Protein AF-A0A133S6S3-F1 (afdb_monomer_lite)

Sequence (74 aa):
MKDWHYYRDPLRVYSPDFDILVSYFNQVYPIIDASDNTERDRFDVCFDNWIKKDYWTKIIQNIEVDLITLVKMH

Radius of gyration: 14.56 Å; chains: 1; bounding box: 29×28×43 Å

Organism: NCBI:txid39777

Foldseek 3Di:
DPCPPPPDPDDDDDPVCVVVLQVLQQVLPQAQAPPPRDTDGGDDPVDDGRHDPVSVVSSVVVVVVVVVVVVVVD

pLDDT: mean 85.03, std 13.56, range [44.06, 96.25]

Structure (mmCIF, N/CA/C/O backbone):
data_AF-A0A133S6S3-F1
#
_entry.id   AF-A0A133S6S3-F1
#
loop_
_atom_site.group_PDB
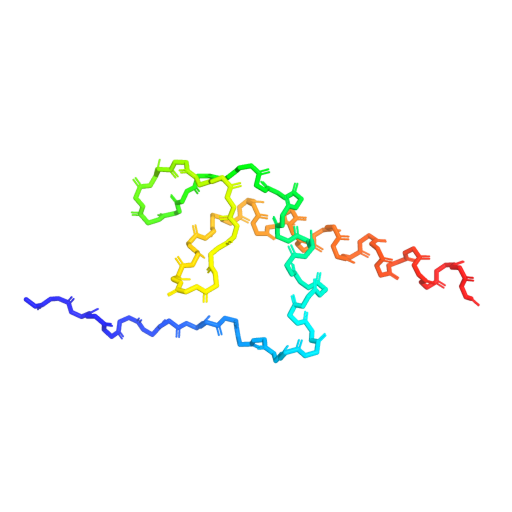_atom_site.id
_atom_site.type_symbol
_atom_site.label_atom_id
_atom_site.label_alt_id
_atom_site.label_comp_id
_atom_site.label_asym_id
_atom_site.label_entity_id
_atom_site.label_seq_id
_atom_site.pdbx_PDB_ins_code
_atom_site.Cartn_x
_atom_site.Cartn_y
_atom_site.Cartn_z
_atom_site.occupancy
_atom_site.B_iso_or_equiv
_atom_site.auth_seq_id
_atom_site.auth_comp_id
_atom_site.auth_asym_id
_atom_site.auth_atom_id
_atom_site.pdbx_PDB_model_num
ATOM 1 N N . MET A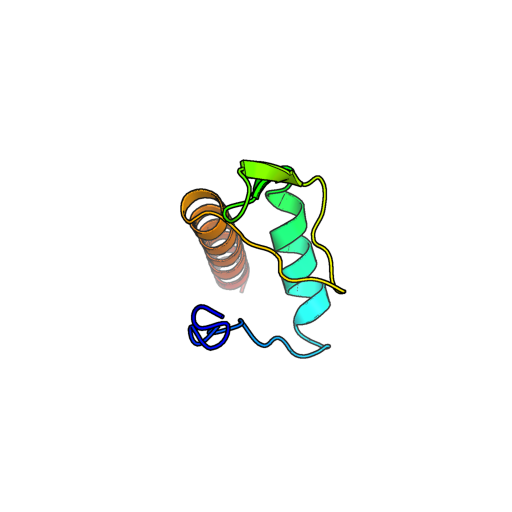 1 1 ? 11.278 -19.545 -19.600 1.00 44.06 1 MET A N 1
ATOM 2 C CA . MET A 1 1 ? 10.212 -19.787 -18.607 1.00 44.06 1 MET A CA 1
ATOM 3 C C . MET A 1 1 ? 10.881 -20.061 -17.273 1.00 44.06 1 MET A C 1
ATOM 5 O O . MET A 1 1 ? 11.440 -21.133 -17.108 1.00 44.06 1 MET A O 1
ATOM 9 N N . LYS A 1 2 ? 10.928 -19.068 -16.383 1.00 45.59 2 LYS A N 1
ATOM 10 C CA . LYS A 1 2 ? 11.315 -19.248 -14.980 1.00 45.59 2 LYS A CA 1
ATOM 11 C C . LYS A 1 2 ? 10.078 -18.908 -14.153 1.00 45.59 2 LYS A C 1
ATOM 13 O O . LYS A 1 2 ? 9.645 -17.763 -14.167 1.00 45.59 2 LYS A O 1
ATOM 18 N N . ASP A 1 3 ? 9.467 -19.948 -13.603 1.00 49.62 3 ASP A N 1
ATOM 19 C CA . ASP A 1 3 ? 8.610 -20.001 -12.415 1.00 49.62 3 ASP A CA 1
ATOM 20 C C . ASP A 1 3 ? 7.795 -18.743 -12.083 1.00 49.62 3 ASP A C 1
ATOM 22 O O . ASP A 1 3 ? 7.961 -18.112 -11.044 1.00 49.62 3 ASP A O 1
ATOM 26 N N . TRP A 1 4 ? 6.810 -18.440 -12.929 1.00 50.28 4 TRP A N 1
ATOM 27 C CA . TRP A 1 4 ? 5.712 -17.511 -12.619 1.00 50.28 4 TRP A CA 1
ATOM 28 C C . TRP A 1 4 ? 4.794 -18.008 -11.476 1.00 50.28 4 TRP A C 1
ATOM 30 O O . TRP A 1 4 ? 3.834 -17.337 -11.110 1.00 50.28 4 TRP A O 1
ATOM 40 N N . HIS A 1 5 ? 5.120 -19.177 -10.911 1.00 50.41 5 HIS A N 1
ATOM 41 C CA . HIS A 1 5 ? 4.492 -19.840 -9.771 1.00 50.41 5 HIS A CA 1
ATOM 42 C C . HIS A 1 5 ? 5.277 -19.671 -8.461 1.00 50.41 5 HIS A C 1
ATOM 44 O O . HIS A 1 5 ? 5.139 -20.496 -7.559 1.00 50.41 5 HIS A O 1
ATOM 50 N N . TYR A 1 6 ? 6.099 -18.627 -8.316 1.00 52.53 6 TYR A N 1
ATOM 51 C CA . TYR A 1 6 ? 6.415 -18.166 -6.964 1.00 52.53 6 TYR A CA 1
ATOM 52 C C . TYR A 1 6 ? 5.086 -17.781 -6.317 1.00 52.53 6 TYR A C 1
ATOM 54 O O . TYR A 1 6 ? 4.467 -16.801 -6.729 1.00 52.53 6 TYR A O 1
ATOM 62 N N . TYR A 1 7 ? 4.614 -18.632 -5.405 1.00 57.03 7 TYR A N 1
ATOM 63 C CA . TYR A 1 7 ? 3.379 -18.466 -4.655 1.00 57.03 7 TYR A CA 1
ATOM 64 C C . TYR A 1 7 ? 3.301 -17.024 -4.162 1.00 57.03 7 TYR A C 1
ATOM 66 O O . TYR A 1 7 ? 4.046 -16.608 -3.277 1.00 57.03 7 TYR A O 1
ATOM 74 N N . ARG A 1 8 ? 2.451 -16.231 -4.815 1.00 64.31 8 ARG A N 1
ATOM 75 C CA . ARG A 1 8 ? 2.032 -14.961 -4.252 1.00 64.31 8 ARG A CA 1
ATOM 76 C C . ARG A 1 8 ? 1.141 -15.353 -3.089 1.00 64.31 8 ARG A C 1
ATOM 78 O O . ARG A 1 8 ? 0.199 -16.114 -3.299 1.00 64.31 8 ARG A O 1
ATOM 85 N N . ASP A 1 9 ? 1.428 -14.819 -1.916 1.00 71.81 9 ASP A N 1
ATOM 86 C CA . ASP A 1 9 ? 0.488 -14.801 -0.802 1.00 71.81 9 ASP A CA 1
ATOM 87 C C . ASP A 1 9 ? -0.204 -13.431 -0.822 1.00 71.81 9 ASP A C 1
ATOM 89 O O . ASP A 1 9 ? 0.167 -12.542 -0.050 1.00 71.81 9 ASP A O 1
ATOM 93 N N . PRO A 1 10 ? -1.138 -13.180 -1.768 1.00 75.38 10 PRO A N 1
ATOM 94 C CA . PRO A 1 10 ? -1.827 -11.907 -1.819 1.00 75.38 10 PRO A CA 1
ATOM 95 C C . PRO A 1 10 ? -2.649 -11.738 -0.547 1.00 75.38 10 PRO A C 1
ATOM 97 O O . PRO A 1 10 ? -3.376 -12.644 -0.125 1.00 75.38 10 PRO A O 1
ATOM 100 N N . LEU A 1 11 ? -2.598 -10.539 0.024 1.00 76.88 11 LEU A N 1
ATOM 101 C CA . LEU A 1 11 ? -3.573 -10.149 1.024 1.00 76.88 11 LEU A CA 1
ATOM 102 C C . LEU A 1 11 ? -4.940 -10.054 0.339 1.00 76.88 11 LEU A C 1
ATOM 104 O O . LEU A 1 11 ? -5.197 -9.139 -0.442 1.00 76.88 11 LEU A O 1
ATOM 108 N N . ARG A 1 12 ? -5.817 -11.021 0.611 1.00 80.62 12 ARG A N 1
ATOM 109 C CA . ARG A 1 12 ? -7.189 -10.999 0.107 1.00 80.62 12 ARG A CA 1
ATOM 110 C C . ARG A 1 12 ? -8.059 -10.172 1.043 1.00 80.62 12 ARG A C 1
ATOM 112 O O . ARG A 1 12 ? -8.233 -10.531 2.203 1.00 80.62 12 ARG A O 1
ATOM 119 N N . VAL A 1 13 ? -8.638 -9.107 0.505 1.00 81.62 13 VAL A N 1
ATOM 120 C CA . VAL A 1 13 ? -9.531 -8.189 1.218 1.00 81.62 13 VAL A CA 1
ATOM 121 C C . VAL A 1 13 ? -10.908 -8.256 0.566 1.00 81.62 13 VAL A C 1
ATOM 123 O O . VAL A 1 13 ? -11.013 -8.252 -0.661 1.00 81.62 13 VAL A O 1
ATOM 126 N N . TYR A 1 14 ? -11.970 -8.349 1.365 1.00 82.69 14 TYR A N 1
ATOM 127 C CA . TYR A 1 14 ? -13.339 -8.301 0.853 1.00 82.69 14 TYR A CA 1
ATOM 128 C C . TYR A 1 14 ? -13.824 -6.855 0.733 1.00 82.69 14 TYR A C 1
ATOM 130 O O . TYR A 1 14 ? -13.351 -5.975 1.444 1.00 82.69 14 TYR A O 1
ATOM 138 N N . SER A 1 15 ? -14.807 -6.620 -0.143 1.00 83.25 15 SER A N 1
ATOM 139 C CA . SER A 1 15 ? -15.351 -5.278 -0.410 1.00 83.25 15 SER A CA 1
ATOM 140 C C . SER A 1 15 ? -15.680 -4.442 0.839 1.00 83.25 15 SER A C 1
ATOM 142 O O . SER A 1 15 ? -15.430 -3.245 0.775 1.00 83.25 15 SER A O 1
ATOM 144 N N . PRO A 1 16 ? -16.200 -5.000 1.956 1.00 85.75 16 PRO A N 1
ATOM 145 C CA . PRO A 1 16 ? -16.484 -4.200 3.151 1.00 85.75 16 PRO A CA 1
ATOM 146 C C . PRO A 1 16 ? -15.236 -3.592 3.802 1.00 85.75 16 PRO A C 1
ATOM 148 O O . PRO A 1 16 ? -15.271 -2.453 4.254 1.00 85.75 16 PRO A O 1
ATOM 151 N N . ASP A 1 17 ? -14.131 -4.338 3.826 1.00 87.62 17 ASP A N 1
ATOM 152 C CA . ASP A 1 17 ? -12.880 -3.911 4.465 1.00 87.62 17 ASP A CA 1
ATOM 153 C C . ASP A 1 17 ? -11.990 -3.117 3.499 1.00 87.62 17 ASP A C 1
ATOM 155 O O . ASP A 1 17 ? -11.034 -2.453 3.902 1.00 87.62 17 ASP A O 1
ATOM 159 N N . PHE A 1 18 ? -12.298 -3.194 2.204 1.00 87.75 18 PHE A N 1
ATOM 160 C CA . PHE A 1 18 ? -11.495 -2.620 1.139 1.00 87.75 18 PHE A CA 1
ATOM 161 C C . PHE A 1 18 ? -11.378 -1.097 1.249 1.00 87.75 18 PHE A C 1
ATOM 163 O O . PHE A 1 18 ? -10.260 -0.584 1.268 1.00 87.75 18 PHE A O 1
ATOM 170 N N . ASP A 1 19 ? -12.496 -0.384 1.396 1.00 87.50 19 ASP A N 1
ATOM 171 C CA . ASP A 1 19 ? -12.487 1.084 1.471 1.00 87.50 19 ASP A CA 1
ATOM 172 C C . ASP A 1 19 ? -11.702 1.592 2.691 1.00 87.50 19 ASP A C 1
ATOM 174 O O . ASP A 1 19 ? -10.990 2.598 2.616 1.00 87.50 19 ASP A O 1
ATOM 178 N N . ILE A 1 20 ? -11.767 0.853 3.803 1.00 90.00 20 ILE A N 1
ATOM 179 C CA . ILE A 1 20 ? -11.014 1.153 5.023 1.00 90.00 20 ILE A CA 1
ATOM 180 C C . ILE A 1 20 ? -9.516 0.987 4.757 1.00 90.00 20 ILE A C 1
ATOM 182 O O . ILE A 1 20 ? -8.738 1.907 5.011 1.00 90.00 20 ILE A O 1
ATOM 186 N N . LEU A 1 21 ? -9.091 -0.149 4.200 1.00 90.88 21 LEU A N 1
ATOM 187 C CA . LEU A 1 21 ? -7.673 -0.412 3.941 1.00 90.88 21 LEU A CA 1
ATOM 188 C C . LEU A 1 21 ? -7.079 0.511 2.871 1.00 90.88 21 LEU A C 1
ATOM 190 O O . LEU A 1 21 ? -5.949 0.972 3.034 1.00 90.88 21 LEU A O 1
ATOM 194 N N . VAL A 1 22 ? -7.837 0.852 1.825 1.00 91.06 22 VAL A N 1
ATOM 195 C CA . VAL A 1 22 ? -7.404 1.825 0.807 1.00 91.06 22 VAL A CA 1
ATOM 196 C C . VAL A 1 22 ? -7.080 3.177 1.429 1.00 91.06 22 VAL A C 1
ATOM 198 O O . VAL A 1 22 ? -6.109 3.815 1.020 1.00 91.06 22 VAL A O 1
ATOM 201 N N . SER A 1 23 ? -7.840 3.605 2.441 1.00 92.25 23 SER A N 1
ATOM 202 C CA . SER A 1 23 ? -7.558 4.862 3.136 1.00 92.25 23 SER A CA 1
ATOM 203 C C . SER A 1 23 ? -6.172 4.855 3.792 1.00 92.25 23 SER A C 1
ATOM 205 O O . SER A 1 23 ? -5.436 5.829 3.651 1.00 92.25 23 SER A O 1
ATOM 207 N N . TYR A 1 24 ? -5.763 3.735 4.401 1.00 94.12 24 TYR A N 1
ATOM 208 C CA . TYR A 1 24 ? -4.429 3.573 4.983 1.00 94.12 24 TYR A CA 1
ATOM 209 C C . TYR A 1 24 ? -3.338 3.459 3.925 1.00 94.12 24 TYR A C 1
ATOM 211 O O . TYR A 1 24 ? -2.271 4.052 4.080 1.00 94.12 24 TYR A O 1
ATOM 219 N N . PHE A 1 25 ? -3.591 2.737 2.830 1.00 93.00 25 PHE A N 1
ATOM 220 C CA . PHE A 1 25 ? -2.631 2.651 1.730 1.00 93.00 25 PHE A CA 1
ATOM 221 C C . PHE A 1 25 ? -2.325 4.040 1.172 1.00 93.00 25 PHE A C 1
ATOM 223 O O . PHE A 1 25 ? -1.161 4.416 1.070 1.00 93.00 25 PHE A O 1
ATOM 230 N N . ASN A 1 26 ? -3.354 4.846 0.909 1.00 92.12 26 ASN A N 1
ATOM 231 C CA . ASN A 1 26 ? -3.200 6.189 0.353 1.00 92.12 26 ASN A CA 1
ATOM 232 C C . ASN A 1 26 ? -2.418 7.157 1.257 1.00 92.12 26 ASN A C 1
ATOM 234 O O . ASN A 1 26 ? -1.873 8.131 0.748 1.00 92.12 26 ASN A O 1
ATOM 238 N N . GLN A 1 27 ? -2.309 6.899 2.565 1.00 93.31 27 GLN A N 1
ATOM 239 C CA . GLN A 1 27 ? -1.509 7.730 3.475 1.00 93.31 27 GLN A CA 1
ATOM 240 C C . GLN A 1 27 ? 0.002 7.563 3.285 1.00 93.31 27 GLN A C 1
ATOM 242 O O . GLN A 1 27 ? 0.761 8.455 3.664 1.00 93.31 27 GLN A O 1
ATOM 247 N N . VAL A 1 28 ? 0.453 6.418 2.761 1.00 94.31 28 VAL A N 1
ATOM 248 C CA . VAL A 1 28 ? 1.888 6.140 2.597 1.00 94.31 28 VAL A CA 1
ATOM 249 C C . VAL A 1 28 ? 2.396 6.383 1.181 1.00 94.31 28 VAL A C 1
ATOM 251 O O . VAL A 1 28 ? 3.611 6.423 0.998 1.00 94.31 28 VAL A O 1
ATOM 254 N N . TYR A 1 29 ? 1.500 6.553 0.203 1.00 93.88 29 TYR A N 1
ATOM 255 C CA . TYR A 1 29 ? 1.874 6.961 -1.149 1.00 93.88 29 TYR A CA 1
ATOM 256 C C . TYR A 1 29 ? 2.347 8.432 -1.174 1.00 93.88 29 TYR A C 1
ATOM 258 O O . TYR A 1 29 ? 1.828 9.256 -0.418 1.00 93.88 29 TYR A O 1
ATOM 266 N N . PRO A 1 30 ? 3.312 8.790 -2.043 1.00 94.94 30 PRO A N 1
ATOM 267 C CA . PRO A 1 30 ? 3.969 7.923 -3.022 1.00 94.94 30 PRO A CA 1
ATOM 268 C C . PRO A 1 30 ? 4.956 6.923 -2.394 1.00 94.94 30 PRO A C 1
ATOM 270 O O . PRO A 1 30 ? 5.583 7.197 -1.369 1.00 94.94 30 PRO A O 1
ATOM 273 N N . ILE A 1 31 ? 5.111 5.757 -3.032 1.00 94.50 31 ILE A N 1
ATOM 274 C CA . ILE A 1 31 ? 6.056 4.707 -2.613 1.00 94.50 31 ILE A CA 1
ATOM 275 C C . ILE A 1 31 ? 7.009 4.334 -3.745 1.00 94.50 31 ILE A C 1
ATOM 277 O O . ILE A 1 31 ? 6.703 4.536 -4.917 1.00 94.50 31 ILE A O 1
ATOM 281 N N . ILE A 1 32 ? 8.131 3.702 -3.397 1.00 94.56 32 ILE A N 1
ATOM 282 C CA . ILE A 1 32 ? 8.980 3.012 -4.372 1.00 94.56 32 ILE A CA 1
ATOM 283 C C . ILE A 1 32 ? 8.547 1.547 -4.479 1.00 94.56 32 ILE A C 1
ATOM 285 O O . ILE A 1 32 ? 8.659 0.797 -3.506 1.00 94.56 32 ILE A O 1
ATOM 289 N N . ASP A 1 33 ? 8.109 1.148 -5.669 1.00 90.81 33 ASP A N 1
ATOM 290 C CA . ASP A 1 33 ? 7.689 -0.208 -6.022 1.00 90.81 33 ASP A CA 1
ATOM 291 C C . ASP A 1 33 ? 8.832 -1.209 -5.783 1.00 90.81 33 ASP A C 1
ATOM 293 O O . ASP A 1 33 ? 9.987 -0.994 -6.171 1.00 90.81 33 ASP A O 1
ATOM 297 N N . ALA A 1 34 ? 8.539 -2.300 -5.078 1.00 88.75 34 ALA A N 1
ATOM 298 C CA . ALA A 1 34 ? 9.547 -3.288 -4.708 1.00 88.75 34 ALA A CA 1
ATOM 299 C C . ALA A 1 34 ? 10.020 -4.151 -5.890 1.00 88.75 34 ALA A C 1
ATOM 301 O O . ALA A 1 34 ? 11.098 -4.740 -5.803 1.00 88.75 34 ALA A O 1
ATOM 302 N N . SER A 1 35 ? 9.232 -4.244 -6.965 1.00 89.12 35 SER A N 1
ATOM 303 C CA . SER A 1 35 ? 9.521 -5.097 -8.120 1.00 89.12 35 SER A CA 1
ATOM 304 C C . SER A 1 35 ? 10.461 -4.435 -9.127 1.00 89.12 35 SER A C 1
ATOM 306 O O . SER A 1 35 ? 11.356 -5.099 -9.652 1.00 89.12 35 SER A O 1
ATOM 308 N N . ASP A 1 36 ? 10.293 -3.133 -9.369 1.00 92.12 36 ASP A N 1
ATOM 309 C CA . ASP A 1 36 ? 10.995 -2.410 -10.436 1.00 92.12 36 ASP A CA 1
ATOM 310 C C . ASP A 1 36 ? 11.683 -1.110 -9.975 1.00 92.12 36 ASP A C 1
ATOM 312 O O . ASP A 1 36 ? 12.372 -0.468 -10.768 1.00 92.12 36 ASP A O 1
ATOM 316 N N . ASN A 1 37 ? 11.580 -0.752 -8.688 1.00 90.94 37 ASN A N 1
ATOM 317 C CA . ASN A 1 37 ? 12.102 0.487 -8.097 1.00 90.94 37 ASN A CA 1
ATOM 318 C C . ASN A 1 37 ? 11.555 1.785 -8.710 1.00 90.94 37 ASN A C 1
ATOM 320 O O . ASN A 1 37 ? 12.166 2.843 -8.542 1.00 90.94 37 ASN A O 1
ATOM 324 N N . THR A 1 38 ? 10.413 1.735 -9.388 1.00 94.19 38 THR A N 1
ATOM 325 C CA . THR A 1 38 ? 9.742 2.943 -9.874 1.00 94.19 38 THR A CA 1
ATOM 326 C C . THR A 1 38 ? 8.888 3.577 -8.778 1.00 94.19 38 THR A C 1
ATOM 328 O O . THR A 1 38 ? 8.438 2.908 -7.849 1.00 94.19 38 THR A O 1
ATOM 331 N N . GLU A 1 39 ? 8.681 4.891 -8.854 1.00 95.19 39 GLU A N 1
ATOM 332 C CA . GLU A 1 39 ? 7.744 5.572 -7.963 1.00 9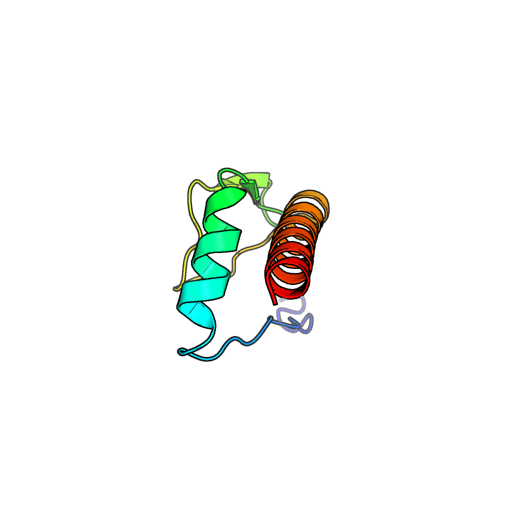5.19 39 GLU A CA 1
ATOM 333 C C . GLU A 1 39 ? 6.301 5.283 -8.399 1.00 95.19 39 GLU A C 1
ATOM 335 O O . GLU A 1 39 ? 5.973 5.302 -9.590 1.00 95.19 39 GLU A O 1
ATOM 340 N N . ARG A 1 40 ? 5.435 5.012 -7.425 1.00 94.56 40 ARG A N 1
ATOM 341 C CA . ARG A 1 40 ? 3.987 4.883 -7.598 1.00 94.56 40 ARG A CA 1
ATOM 342 C C . ARG A 1 40 ? 3.314 5.982 -6.797 1.00 94.56 40 ARG A C 1
ATOM 344 O O . ARG A 1 40 ? 3.699 6.229 -5.657 1.00 94.56 40 ARG A O 1
ATOM 351 N N . ASP A 1 41 ? 2.308 6.615 -7.387 1.00 94.56 41 ASP A N 1
ATOM 352 C CA . ASP A 1 41 ? 1.603 7.766 -6.816 1.00 94.56 41 ASP A CA 1
ATOM 353 C C . ASP A 1 41 ? 0.314 7.382 -6.072 1.00 94.56 41 ASP A C 1
ATOM 355 O O . ASP A 1 41 ? -0.217 8.183 -5.306 1.00 94.56 41 ASP A O 1
ATOM 359 N N . ARG A 1 42 ? -0.193 6.164 -6.291 1.00 91.88 42 ARG A N 1
ATOM 360 C CA . ARG A 1 42 ? -1.468 5.686 -5.752 1.00 91.88 42 ARG A CA 1
ATOM 361 C C . ARG A 1 42 ? -1.507 4.164 -5.649 1.00 91.88 42 ARG A C 1
ATOM 363 O O . ARG A 1 42 ? -0.780 3.470 -6.358 1.00 91.88 42 ARG A O 1
ATOM 370 N N . PHE A 1 43 ? -2.436 3.663 -4.839 1.00 91.50 43 PHE A N 1
ATOM 371 C CA . PHE A 1 43 ? -2.823 2.255 -4.847 1.00 91.50 43 PHE A CA 1
ATOM 372 C C . PHE A 1 43 ? -3.645 1.923 -6.102 1.00 91.50 43 PHE A C 1
ATOM 374 O O . PHE A 1 43 ? -4.586 2.649 -6.433 1.00 91.50 43 PHE A O 1
ATOM 381 N N . ASP A 1 44 ? -3.323 0.821 -6.777 1.00 88.81 44 ASP A N 1
ATOM 382 C CA . ASP A 1 44 ? -4.018 0.376 -7.987 1.00 88.81 44 ASP A CA 1
ATOM 383 C C . ASP A 1 44 ? -4.814 -0.913 -7.745 1.00 88.81 44 ASP A C 1
ATOM 385 O O . ASP A 1 44 ? -4.263 -1.969 -7.461 1.00 88.81 44 ASP A O 1
ATOM 389 N N . VAL A 1 45 ? -6.134 -0.847 -7.881 1.00 84.25 45 VAL A N 1
ATOM 390 C CA . VAL A 1 45 ? -7.033 -1.987 -7.627 1.00 84.25 45 VAL A CA 1
ATOM 391 C C . VAL A 1 45 ? -7.011 -3.049 -8.723 1.00 84.25 45 VAL A C 1
ATOM 393 O O . VAL A 1 45 ? -7.467 -4.171 -8.506 1.00 84.25 45 VAL A O 1
ATOM 396 N N . CYS A 1 46 ? -6.516 -2.694 -9.907 1.00 85.25 46 CYS A N 1
ATOM 397 C CA . CYS A 1 46 ? -6.499 -3.545 -11.087 1.00 85.25 46 CYS A CA 1
ATOM 398 C C . CYS A 1 46 ? -5.176 -4.310 -11.244 1.00 85.25 46 CYS A C 1
ATOM 400 O O . CYS A 1 46 ? -5.089 -5.176 -12.117 1.00 85.25 46 CYS A O 1
ATOM 402 N N . PHE A 1 47 ? -4.159 -4.013 -10.426 1.00 83.94 47 PHE A N 1
ATOM 403 C CA . PHE A 1 47 ? -2.810 -4.570 -10.552 1.00 83.94 47 PHE A CA 1
ATOM 404 C C . PHE A 1 47 ? -2.192 -4.962 -9.200 1.00 83.94 47 PHE A C 1
ATOM 406 O O . PHE A 1 47 ? -2.653 -4.566 -8.131 1.00 83.94 47 PHE A O 1
ATOM 413 N N . ASP A 1 48 ? -1.125 -5.769 -9.242 1.00 85.81 48 ASP A N 1
ATOM 414 C CA . ASP A 1 48 ? -0.344 -6.081 -8.043 1.00 85.81 48 ASP A CA 1
ATOM 415 C C . ASP A 1 48 ? 0.373 -4.817 -7.542 1.00 85.81 48 ASP A C 1
ATOM 417 O O . ASP A 1 48 ? 1.095 -4.164 -8.295 1.00 85.81 48 ASP A O 1
ATOM 421 N N . ASN A 1 49 ? 0.231 -4.507 -6.253 1.00 88.31 49 ASN A N 1
ATOM 422 C CA . ASN A 1 49 ? 0.925 -3.389 -5.614 1.00 88.31 49 ASN A CA 1
ATOM 423 C C . ASN A 1 49 ? 2.119 -3.940 -4.828 1.00 88.31 49 ASN A C 1
ATOM 425 O O . ASN A 1 49 ? 1.962 -4.452 -3.717 1.00 88.31 49 ASN A O 1
ATOM 429 N N . TRP A 1 50 ? 3.319 -3.867 -5.401 1.00 88.69 50 TRP A N 1
ATOM 430 C CA . TRP A 1 50 ? 4.535 -4.368 -4.760 1.00 88.69 50 TRP A CA 1
ATOM 431 C C . TRP A 1 50 ? 5.074 -3.347 -3.755 1.00 88.69 50 TRP A C 1
ATOM 433 O O . TRP A 1 50 ? 5.821 -2.433 -4.098 1.00 88.69 50 TRP A O 1
ATOM 443 N N . ILE A 1 51 ? 4.702 -3.509 -2.488 1.00 89.50 51 ILE A N 1
ATOM 444 C CA . ILE A 1 51 ? 5.060 -2.583 -1.407 1.00 89.50 51 ILE A CA 1
ATOM 445 C C . ILE A 1 51 ? 6.356 -3.047 -0.725 1.00 89.50 51 ILE A C 1
ATOM 447 O O . ILE A 1 51 ? 6.462 -4.195 -0.289 1.00 89.50 51 ILE A O 1
ATOM 451 N N . LYS A 1 52 ? 7.354 -2.161 -0.589 1.00 90.88 52 LYS A N 1
ATOM 452 C CA . LYS A 1 52 ? 8.564 -2.475 0.196 1.00 90.88 52 LYS A CA 1
ATOM 453 C C . LYS A 1 52 ? 8.238 -2.598 1.687 1.00 90.88 52 LYS A C 1
ATOM 455 O O . LYS A 1 52 ? 7.313 -1.978 2.209 1.00 90.88 52 LYS A O 1
ATOM 460 N N . LYS A 1 53 ? 9.043 -3.396 2.393 1.00 91.75 53 LYS A N 1
ATOM 461 C CA . LYS A 1 53 ? 8.830 -3.744 3.808 1.00 91.75 53 LYS A CA 1
ATOM 462 C C . LYS A 1 53 ? 8.685 -2.526 4.727 1.00 91.75 53 LYS A C 1
ATOM 464 O O . LYS A 1 53 ? 7.921 -2.575 5.686 1.00 91.75 53 LYS A O 1
ATOM 469 N N . ASP A 1 54 ? 9.420 -1.454 4.469 1.00 94.62 54 ASP A N 1
ATOM 470 C CA . ASP A 1 54 ? 9.387 -0.224 5.257 1.00 94.62 54 ASP A CA 1
ATOM 471 C C . ASP A 1 54 ? 8.060 0.532 5.102 1.00 94.62 54 ASP A C 1
ATOM 473 O O . ASP A 1 54 ? 7.470 0.923 6.108 1.00 94.62 54 ASP A O 1
ATOM 477 N N . TYR A 1 55 ? 7.533 0.662 3.880 1.00 95.38 55 TYR A N 1
ATOM 478 C CA . TYR A 1 55 ? 6.193 1.221 3.661 1.00 95.38 55 TYR A CA 1
ATOM 479 C C . TYR A 1 55 ? 5.105 0.333 4.266 1.00 95.38 55 TYR A C 1
ATOM 481 O O . TYR A 1 55 ? 4.202 0.837 4.930 1.00 95.38 55 TYR A O 1
ATOM 489 N N . TRP A 1 56 ? 5.226 -0.988 4.116 1.00 93.00 56 TRP A N 1
ATOM 490 C CA . TRP A 1 56 ? 4.301 -1.938 4.735 1.00 93.00 56 TRP A CA 1
ATOM 491 C C . TRP A 1 56 ? 4.271 -1.813 6.264 1.00 93.00 56 TRP A C 1
ATOM 493 O O . TRP A 1 56 ? 3.207 -1.811 6.878 1.00 93.00 56 TRP A O 1
ATOM 503 N N . THR A 1 57 ? 5.439 -1.628 6.882 1.00 95.81 57 THR A N 1
ATOM 504 C CA . THR A 1 57 ? 5.551 -1.415 8.331 1.00 95.81 57 THR A CA 1
ATOM 505 C C . THR A 1 57 ? 4.842 -0.127 8.764 1.00 95.81 57 THR A C 1
ATOM 507 O O . THR A 1 57 ? 4.153 -0.138 9.779 1.00 95.81 57 THR A O 1
ATOM 510 N N . LYS A 1 58 ? 4.939 0.959 7.981 1.00 96.25 58 LYS A N 1
ATOM 511 C CA . LYS A 1 58 ? 4.209 2.212 8.253 1.00 96.25 58 LYS A CA 1
ATOM 512 C C . LYS A 1 58 ? 2.692 2.027 8.172 1.00 96.25 58 LYS A C 1
ATOM 514 O O . LYS A 1 58 ? 1.983 2.536 9.031 1.00 96.25 58 LYS A O 1
ATOM 519 N N . ILE A 1 59 ? 2.201 1.273 7.184 1.00 94.88 59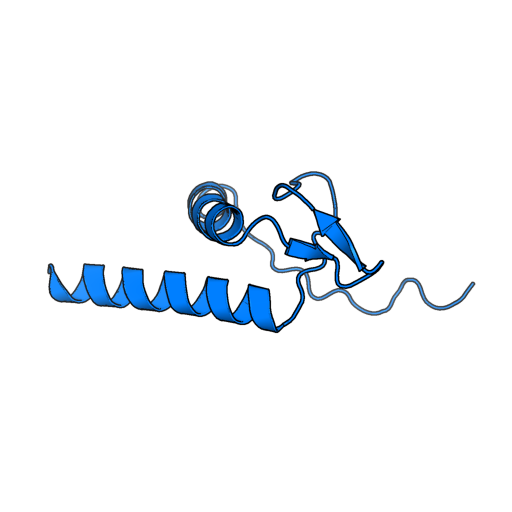 ILE A N 1
ATOM 520 C CA . ILE A 1 59 ? 0.767 0.960 7.059 1.00 94.88 59 ILE A CA 1
ATOM 521 C C . ILE A 1 59 ? 0.269 0.246 8.323 1.00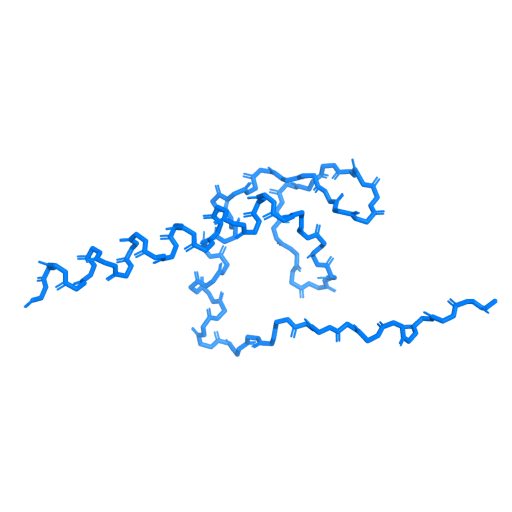 94.88 59 ILE A C 1
ATOM 523 O O . ILE A 1 59 ? -0.722 0.673 8.910 1.00 94.88 59 ILE A O 1
ATOM 527 N N . ILE A 1 60 ? 0.976 -0.798 8.774 1.00 95.12 60 ILE A N 1
ATOM 528 C CA . ILE A 1 60 ? 0.614 -1.537 9.996 1.00 95.12 60 ILE A CA 1
ATOM 529 C C . ILE A 1 60 ? 0.605 -0.606 11.213 1.00 95.12 60 ILE A C 1
ATOM 531 O O . ILE A 1 60 ? -0.359 -0.611 11.971 1.00 95.12 60 ILE A O 1
ATOM 535 N N . GLN A 1 61 ? 1.637 0.225 11.378 1.00 96.00 61 GLN A N 1
ATOM 536 C CA . GLN A 1 61 ? 1.726 1.162 12.500 1.00 96.00 61 GLN A CA 1
ATOM 537 C C . GLN A 1 61 ? 0.565 2.163 12.522 1.00 96.00 61 GLN A C 1
ATOM 539 O O . GLN A 1 61 ? 0.013 2.422 13.590 1.00 96.00 61 GLN A O 1
ATOM 544 N N . ASN A 1 62 ? 0.163 2.698 11.366 1.00 94.94 62 ASN A N 1
ATOM 545 C CA . ASN A 1 62 ? -0.976 3.615 11.284 1.00 94.94 62 ASN A CA 1
ATOM 546 C C . ASN A 1 62 ? -2.281 2.924 11.708 1.00 94.94 62 ASN A C 1
ATOM 548 O O . ASN A 1 62 ? -3.049 3.490 12.483 1.00 94.94 62 ASN A O 1
ATOM 552 N N . ILE A 1 63 ? -2.497 1.680 11.266 1.00 94.19 63 ILE A N 1
ATOM 553 C CA . ILE A 1 63 ? -3.660 0.879 11.674 1.00 94.19 63 ILE A CA 1
ATOM 554 C C . ILE A 1 63 ? -3.636 0.620 13.188 1.00 94.19 63 ILE A C 1
ATOM 556 O O . ILE A 1 63 ? -4.642 0.814 13.865 1.00 94.19 63 ILE A O 1
ATOM 560 N N . GLU A 1 64 ? -2.495 0.205 13.745 1.00 95.12 64 GLU A N 1
ATOM 561 C CA . GLU A 1 64 ? -2.354 -0.064 15.183 1.00 95.12 64 GLU A CA 1
ATOM 562 C C . GLU A 1 64 ? -2.636 1.181 16.036 1.00 95.12 64 GLU A C 1
ATOM 564 O O . GLU A 1 64 ? -3.340 1.093 17.044 1.00 95.12 64 GLU A O 1
ATOM 569 N N . VAL A 1 65 ? -2.125 2.348 15.630 1.00 94.25 65 VAL A N 1
ATOM 570 C CA . VAL A 1 65 ? -2.363 3.624 16.323 1.00 94.25 65 VAL A CA 1
ATOM 571 C C . VAL A 1 65 ? -3.845 3.987 16.325 1.00 94.25 65 VAL A C 1
ATOM 573 O O . VAL A 1 65 ? -4.379 4.351 17.379 1.00 94.25 65 VAL A O 1
ATOM 576 N N . ASP A 1 66 ? -4.524 3.856 15.188 1.00 93.00 66 ASP A N 1
ATOM 577 C CA . ASP A 1 66 ? -5.950 4.162 15.082 1.00 93.00 66 ASP A CA 1
ATOM 578 C C . ASP A 1 66 ? -6.800 3.194 15.911 1.00 93.00 66 ASP A C 1
ATOM 580 O O . ASP A 1 66 ? -7.683 3.628 16.652 1.00 93.00 66 ASP A O 1
ATOM 584 N N . LEU A 1 67 ? -6.486 1.895 15.884 1.00 90.50 67 LEU A N 1
ATOM 585 C CA . LEU A 1 67 ? -7.165 0.891 16.708 1.00 90.50 67 LEU A CA 1
ATOM 586 C C . LEU A 1 67 ? -6.990 1.166 18.207 1.00 90.50 67 LEU A C 1
ATOM 588 O O . LEU A 1 67 ? -7.959 1.115 18.964 1.00 90.50 67 LEU A O 1
ATOM 592 N N . ILE A 1 68 ? -5.775 1.505 18.650 1.00 91.31 68 ILE A N 1
ATOM 593 C CA . ILE A 1 68 ? -5.515 1.890 20.045 1.00 91.31 68 ILE A CA 1
ATOM 594 C C . ILE A 1 68 ? -6.305 3.149 20.416 1.00 91.31 68 ILE A C 1
ATOM 596 O O . ILE A 1 68 ? -6.813 3.256 21.534 1.00 91.31 68 ILE A O 1
ATOM 600 N N . THR A 1 69 ? -6.397 4.112 19.500 1.00 88.81 69 THR A N 1
ATOM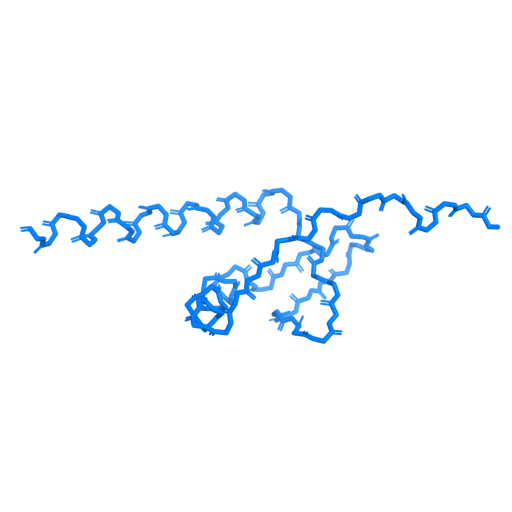 601 C CA . THR A 1 69 ? -7.126 5.366 19.722 1.00 88.81 69 THR A CA 1
ATOM 602 C C . THR A 1 69 ? -8.624 5.115 19.870 1.00 88.81 69 THR A C 1
ATOM 604 O O . THR A 1 69 ? -9.220 5.611 20.824 1.00 88.81 69 THR A O 1
ATOM 607 N N . LEU A 1 70 ? -9.208 4.275 19.010 1.00 84.62 70 LEU A N 1
ATOM 608 C CA . LEU A 1 70 ? -10.605 3.843 19.110 1.00 84.62 70 LEU A CA 1
ATOM 609 C C . LEU A 1 70 ? -10.895 3.167 20.455 1.00 84.62 70 LEU A C 1
ATOM 611 O O . LEU A 1 70 ? -11.868 3.517 21.115 1.00 84.62 70 LEU A O 1
ATOM 615 N N . VAL A 1 71 ? -10.028 2.252 20.900 1.00 83.94 71 VAL A N 1
ATOM 616 C CA . VAL A 1 71 ? -10.191 1.563 22.193 1.00 83.94 71 VAL A CA 1
ATOM 617 C C . VAL A 1 71 ? -10.124 2.531 23.374 1.00 83.94 71 VAL A C 1
ATOM 619 O O . VAL A 1 71 ? -10.849 2.348 24.338 1.00 83.94 71 VAL A O 1
ATOM 622 N N . LYS A 1 72 ? -9.279 3.567 23.324 1.00 80.06 72 LYS A N 1
ATOM 623 C CA . LYS A 1 72 ? -9.169 4.566 24.405 1.00 80.06 72 LYS A CA 1
ATOM 624 C C . LYS A 1 72 ? -10.348 5.539 24.473 1.00 80.06 72 LYS A C 1
ATOM 626 O O . LYS A 1 72 ? -10.498 6.226 25.480 1.00 80.06 72 LYS A O 1
ATOM 631 N N . MET A 1 73 ? -11.114 5.662 23.391 1.00 71.19 73 MET A N 1
ATOM 632 C CA . MET A 1 73 ? -12.295 6.525 23.311 1.00 71.19 73 MET A CA 1
ATOM 633 C C . MET A 1 73 ? -13.582 5.831 23.784 1.00 71.19 73 MET A C 1
ATOM 635 O O . MET A 1 73 ? -14.592 6.513 23.960 1.00 71.19 73 MET A O 1
ATOM 639 N N . HIS A 1 74 ? -13.538 4.512 23.992 1.00 55.06 74 HIS A N 1
ATOM 640 C CA . HIS A 1 74 ? -14.620 3.677 24.519 1.00 55.06 74 HIS A CA 1
ATOM 641 C C . HIS A 1 74 ? -14.339 3.232 25.958 1.00 55.06 74 HIS A C 1
ATOM 643 O O . HIS A 1 74 ? -15.336 3.006 26.681 1.00 55.06 74 HIS A O 1
#

Secondary structure (DSSP, 8-state):
---TTS--------HHHHHHHHHHHHHH-SEEBTTT--EE-S--TTS---B-HHHHHHHHHHHHHHHHHHHHH-